Protein AF-A0A7C3QJZ4-F1 (afdb_monomer)

Foldseek 3Di:
DAEAEQEQLVDPVNVVCVVVVCVVCVPYHYDYDYDPPD

Radius of gyration: 10.21 Å; Cα contacts (8 Å, |Δi|>4): 48; chains: 1; bounding box: 27×18×20 Å

pLDDT: mean 95.73, std 5.93, range [69.81, 98.5]

Secondary structure (DSSP, 8-state):
-EEEEEESTTSHHHHHHHHHHHHH-TTEEEEEE-----

Sequence (38 aa):
MHTVMVTGGCGFIGSNFIRYFLEKRPDVSVVNFDCLTY

Nearest PDB structures (foldseek):
  3cfz-assembly1_A  TM=6.726E-01  e=3.163E-01  Methanocaldococcus jannaschii
  5f7v-assembly1_A  TM=6.315E-01  e=1.760E+00  Listeria monocytogenes EGD-e
  7tav-assembly1_A  TM=6.569E-01  e=2.342E+00  Listeria monocytogenes
  5mmh-assembly3_B-4  TM=5.691E-01  e=1.890E+00  Pseudomonas aeruginosa PAO1
  4kd5-assembly1_C  TM=6.335E-01  e=5.143E+00  Clostridioides difficile 630

Structure (mmCIF, N/CA/C/O backbone):
data_AF-A0A7C3QJZ4-F1
#
_entry.id   AF-A0A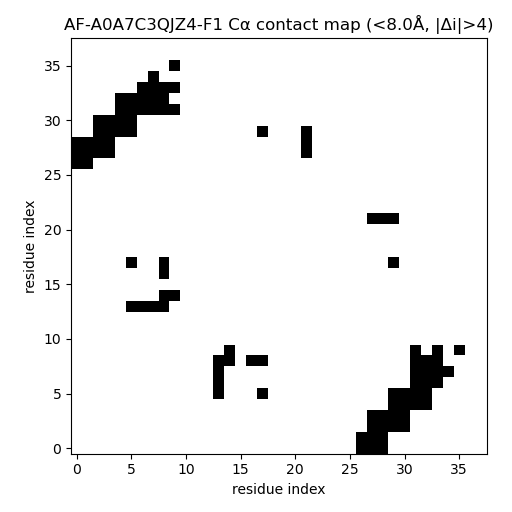7C3QJZ4-F1
#
loop_
_atom_site.group_PDB
_atom_site.id
_atom_site.type_symbol
_atom_site.label_atom_id
_atom_site.label_alt_id
_atom_site.label_comp_id
_atom_site.label_asym_id
_atom_site.label_entity_id
_atom_site.label_seq_id
_atom_site.pdbx_PDB_ins_code
_atom_site.Cartn_x
_atom_site.Cartn_y
_atom_site.Cartn_z
_atom_site.occupancy
_atom_site.B_iso_or_equiv
_atom_site.auth_seq_id
_atom_site.auth_comp_id
_atom_site.auth_asym_id
_atom_site.auth_atom_id
_atom_site.pdbx_PDB_model_num
ATOM 1 N N . MET A 1 1 ? -15.447 -4.649 10.446 1.00 74.19 1 MET A N 1
ATOM 2 C CA . MET A 1 1 ? -14.041 -4.438 10.046 1.00 74.19 1 MET A CA 1
ATOM 3 C C . MET A 1 1 ? -13.976 -4.639 8.544 1.00 74.19 1 MET A C 1
ATOM 5 O O . MET A 1 1 ? -14.372 -5.707 8.090 1.00 74.19 1 MET A O 1
ATOM 9 N N . HIS A 1 2 ? -13.619 -3.609 7.777 1.00 90.38 2 HIS A N 1
ATOM 10 C CA . HIS A 1 2 ? -13.596 -3.694 6.312 1.00 90.38 2 HIS A CA 1
ATOM 11 C C . HIS A 1 2 ? -12.173 -3.976 5.836 1.00 90.38 2 HIS A C 1
ATOM 13 O O . HIS A 1 2 ? -11.246 -3.260 6.208 1.00 90.38 2 HIS A O 1
ATOM 19 N N . THR A 1 3 ? -11.999 -5.015 5.022 1.00 97.06 3 THR A N 1
ATOM 20 C CA . THR A 1 3 ? -10.691 -5.388 4.475 1.00 97.06 3 THR A CA 1
ATOM 2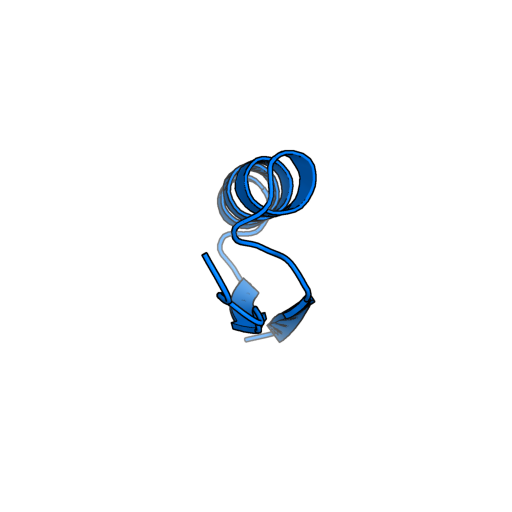1 C C . THR A 1 3 ? -10.587 -4.943 3.023 1.00 97.06 3 THR A C 1
ATOM 23 O O . THR A 1 3 ? -11.464 -5.247 2.218 1.00 97.06 3 THR A O 1
ATOM 26 N N . VAL A 1 4 ? -9.509 -4.234 2.690 1.00 97.38 4 VAL A N 1
ATOM 27 C CA . VAL A 1 4 ? -9.211 -3.743 1.341 1.00 97.38 4 VAL A CA 1
ATOM 28 C C . VAL A 1 4 ? -7.972 -4.453 0.814 1.00 97.38 4 VAL A C 1
ATOM 30 O O . VAL A 1 4 ? -6.922 -4.439 1.453 1.00 97.38 4 VAL A O 1
ATOM 33 N N . MET A 1 5 ? -8.090 -5.068 -0.360 1.00 97.94 5 M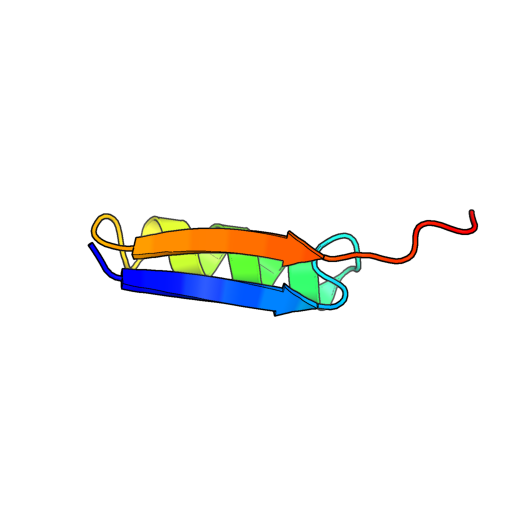ET A N 1
ATOM 34 C CA . MET A 1 5 ? -6.953 -5.645 -1.071 1.00 97.94 5 MET A CA 1
ATOM 35 C C . MET A 1 5 ? -6.324 -4.583 -1.974 1.00 97.94 5 MET A C 1
ATOM 37 O O . MET A 1 5 ? -7.021 -3.943 -2.758 1.00 97.94 5 MET A O 1
ATOM 41 N N . VAL A 1 6 ? -5.011 -4.408 -1.867 1.00 98.12 6 VAL A N 1
ATOM 42 C CA . VAL A 1 6 ? -4.229 -3.494 -2.704 1.00 98.12 6 VAL A CA 1
ATOM 43 C C . VAL A 1 6 ? -3.228 -4.315 -3.491 1.00 98.12 6 VAL A C 1
ATOM 45 O O . VAL A 1 6 ? -2.424 -5.025 -2.900 1.00 98.12 6 VAL A O 1
ATOM 48 N N . THR A 1 7 ? -3.267 -4.219 -4.815 1.00 98.12 7 THR A N 1
ATOM 49 C CA . THR A 1 7 ? -2.275 -4.854 -5.687 1.00 98.12 7 THR A CA 1
ATOM 50 C C . THR A 1 7 ? -1.151 -3.879 -6.026 1.00 98.12 7 THR A C 1
ATOM 52 O O . THR A 1 7 ? -1.436 -2.711 -6.292 1.00 98.12 7 THR A O 1
ATOM 55 N N . GLY A 1 8 ? 0.105 -4.330 -6.069 1.00 97.81 8 GLY A N 1
ATOM 56 C CA . GLY A 1 8 ? 1.236 -3.452 -6.414 1.00 97.81 8 GLY A CA 1
ATOM 57 C C . GLY A 1 8 ? 1.592 -2.442 -5.309 1.00 97.81 8 GLY A C 1
ATOM 58 O O . GLY A 1 8 ? 2.105 -1.352 -5.584 1.00 97.81 8 GLY A O 1
ATOM 59 N N . GLY A 1 9 ? 1.258 -2.756 -4.052 1.00 97.81 9 GLY A N 1
ATOM 60 C CA . GLY A 1 9 ? 1.436 -1.871 -2.902 1.00 97.81 9 GLY A CA 1
ATOM 61 C C . GLY A 1 9 ? 2.887 -1.649 -2.466 1.00 97.81 9 GLY A C 1
ATOM 62 O O . GLY A 1 9 ? 3.139 -0.758 -1.660 1.00 97.81 9 GLY A O 1
ATOM 63 N N . CYS A 1 10 ? 3.848 -2.409 -2.989 1.00 97.50 10 CYS A N 1
ATOM 64 C CA . CYS A 1 10 ? 5.280 -2.173 -2.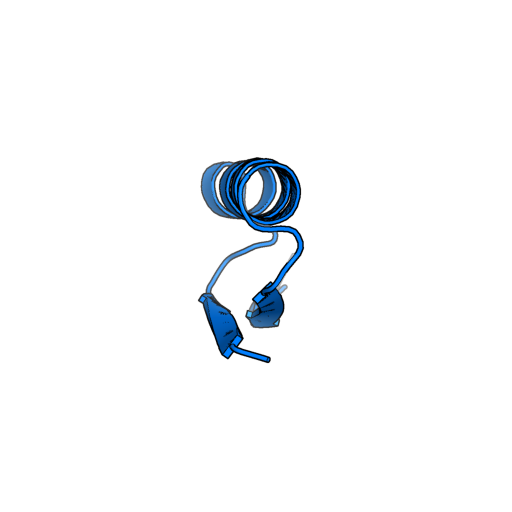795 1.00 97.50 10 CYS A CA 1
ATOM 65 C C . CYS A 1 10 ? 5.861 -1.198 -3.835 1.00 97.50 10 CYS A C 1
ATOM 67 O O . CYS A 1 10 ? 6.984 -0.728 -3.666 1.00 97.50 10 CYS A O 1
ATOM 69 N N . GLY A 1 11 ? 5.106 -0.843 -4.882 1.00 96.88 11 GLY A N 1
ATOM 70 C CA . GLY A 1 11 ? 5.493 0.192 -5.841 1.00 96.88 11 GLY A CA 1
ATOM 71 C C . GLY A 1 11 ? 5.458 1.612 -5.257 1.00 96.88 11 GLY A C 1
ATOM 72 O O . GLY A 1 11 ? 4.948 1.858 -4.161 1.00 96.88 11 GLY A O 1
ATOM 73 N N . PHE A 1 12 ? 5.958 2.592 -6.018 1.00 97.25 12 PHE A N 1
ATOM 74 C CA . PHE A 1 12 ? 6.014 3.998 -5.586 1.00 97.25 12 PHE A CA 1
ATOM 75 C C . PHE A 1 12 ? 4.639 4.560 -5.183 1.00 97.25 12 PHE A C 1
ATOM 77 O O . PHE A 1 12 ? 4.475 5.099 -4.089 1.00 97.25 12 PHE A O 1
ATOM 84 N N . ILE A 1 13 ? 3.632 4.395 -6.042 1.00 98.06 13 ILE A N 1
ATOM 85 C CA . ILE A 1 13 ? 2.276 4.896 -5.781 1.00 98.06 13 ILE A CA 1
ATOM 86 C C . ILE A 1 13 ? 1.585 4.033 -4.723 1.00 98.06 13 ILE A C 1
ATOM 88 O O . ILE A 1 13 ? 1.020 4.567 -3.770 1.00 98.06 13 ILE A O 1
ATOM 92 N N . GLY A 1 14 ? 1.668 2.708 -4.864 1.00 98.06 14 GLY A N 1
ATOM 93 C CA . GLY A 1 14 ? 1.007 1.759 -3.970 1.00 98.06 14 GLY A CA 1
ATOM 94 C C . GLY A 1 14 ? 1.429 1.929 -2.510 1.00 98.06 14 GLY A C 1
ATOM 95 O O . GLY A 1 14 ? 0.579 1.999 -1.624 1.00 98.06 14 GLY A O 1
ATOM 96 N N . SER A 1 15 ? 2.727 2.105 -2.260 1.00 97.81 15 SER A N 1
ATOM 97 C CA . SER A 1 15 ? 3.258 2.255 -0.900 1.00 97.81 15 SER A CA 1
ATOM 98 C C . SER A 1 15 ? 2.811 3.554 -0.229 1.00 97.81 15 SER A C 1
ATOM 100 O O . SER A 1 15 ? 2.468 3.553 0.955 1.00 97.81 15 SER A O 1
ATOM 102 N N . ASN A 1 16 ? 2.751 4.660 -0.977 1.00 98.50 16 ASN A N 1
ATOM 103 C CA . ASN A 1 16 ? 2.222 5.925 -0.467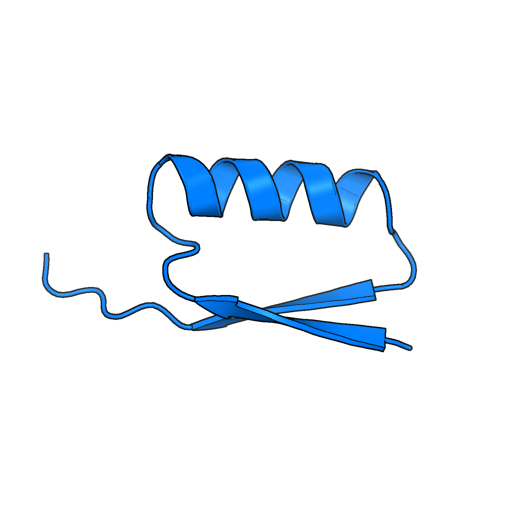 1.00 98.50 16 ASN A CA 1
ATOM 104 C C . ASN A 1 16 ? 0.707 5.860 -0.251 1.00 98.50 16 ASN A C 1
ATOM 106 O O . ASN A 1 16 ? 0.217 6.329 0.776 1.00 98.50 16 ASN A O 1
ATOM 110 N N . PHE A 1 17 ? -0.026 5.231 -1.173 1.00 98.31 17 PHE A N 1
ATOM 111 C CA . PHE A 1 17 ? -1.464 5.026 -1.042 1.00 98.31 17 PHE A CA 1
ATOM 112 C C . PHE A 1 17 ? -1.808 4.237 0.225 1.00 98.31 17 PHE A C 1
ATOM 114 O O . PHE A 1 17 ? -2.639 4.694 1.002 1.00 98.31 17 PHE A O 1
ATOM 121 N N . ILE A 1 18 ? -1.143 3.102 0.478 1.00 98.31 18 ILE A N 1
ATOM 122 C CA . ILE A 1 18 ? -1.400 2.270 1.665 1.00 98.31 18 ILE A CA 1
ATOM 123 C C . ILE A 1 18 ? -1.180 3.070 2.952 1.00 98.31 18 ILE A C 1
ATOM 125 O O . ILE A 1 18 ? -2.021 3.029 3.848 1.00 98.31 18 ILE A O 1
ATOM 129 N N . ARG A 1 19 ? -0.080 3.831 3.033 1.00 98.00 19 ARG A N 1
ATOM 130 C CA . ARG A 1 19 ? 0.228 4.677 4.198 1.00 98.00 19 ARG A CA 1
ATOM 131 C C . ARG A 1 19 ? -0.854 5.729 4.432 1.00 98.00 19 ARG A C 1
ATOM 133 O O . ARG A 1 19 ? -1.401 5.803 5.527 1.00 98.00 19 ARG A O 1
ATOM 140 N N . TYR A 1 20 ? -1.189 6.495 3.395 1.00 98.19 20 TYR A N 1
ATOM 141 C CA . TYR A 1 20 ? -2.229 7.521 3.461 1.00 98.19 20 TYR A CA 1
ATOM 142 C C . TYR A 1 20 ? -3.597 6.928 3.833 1.00 98.19 20 TYR A C 1
ATOM 144 O O . TYR A 1 20 ? -4.317 7.472 4.667 1.00 98.19 20 TYR A O 1
ATOM 152 N N . PHE A 1 21 ? -3.957 5.793 3.233 1.00 97.56 21 PHE A N 1
ATOM 153 C CA . PHE A 1 21 ? -5.256 5.162 3.427 1.00 97.56 21 PHE A CA 1
ATOM 154 C C . PHE A 1 21 ? -5.428 4.626 4.852 1.00 97.56 21 PHE A C 1
ATOM 156 O O . PHE A 1 21 ? -6.466 4.869 5.463 1.00 97.56 21 PHE A O 1
ATOM 163 N N . LEU A 1 22 ? -4.398 3.977 5.408 1.00 97.50 22 LEU A N 1
ATOM 164 C CA . LEU A 1 22 ? -4.400 3.511 6.799 1.00 97.50 22 LEU A CA 1
ATOM 165 C C . LEU A 1 22 ? -4.469 4.672 7.804 1.00 97.50 22 LEU A C 1
ATOM 167 O O . LEU A 1 22 ? -5.134 4.546 8.827 1.00 97.50 22 LEU A O 1
ATOM 171 N N . GLU A 1 23 ? -3.840 5.814 7.507 1.00 97.94 23 GLU A N 1
ATOM 172 C CA . GLU A 1 23 ? -3.931 7.012 8.354 1.00 97.94 23 GLU A CA 1
ATOM 173 C C . GLU A 1 23 ? -5.355 7.594 8.377 1.00 97.94 23 GLU A C 1
ATOM 175 O O . GLU A 1 23 ? -5.854 7.997 9.427 1.00 97.94 23 GLU A O 1
ATOM 180 N N . LYS A 1 24 ? -6.032 7.646 7.222 1.00 97.88 24 LYS A N 1
ATOM 181 C CA . LYS A 1 24 ? -7.378 8.238 7.112 1.00 97.88 24 LYS A CA 1
ATOM 182 C C . LYS A 1 24 ? -8.507 7.296 7.510 1.00 97.88 24 LYS A C 1
ATOM 184 O O . LYS A 1 24 ? -9.618 7.767 7.754 1.00 97.88 24 LYS A O 1
ATOM 189 N N . ARG A 1 25 ? -8.254 5.990 7.549 1.00 96.75 25 ARG A N 1
ATOM 190 C CA . ARG A 1 25 ? -9.258 4.957 7.815 1.00 96.75 25 ARG A CA 1
ATOM 191 C C . ARG A 1 25 ? -8.731 3.970 8.862 1.00 96.75 25 ARG A C 1
ATOM 193 O O . ARG A 1 25 ? -8.352 2.860 8.512 1.00 96.75 25 ARG A O 1
ATOM 200 N N . PRO A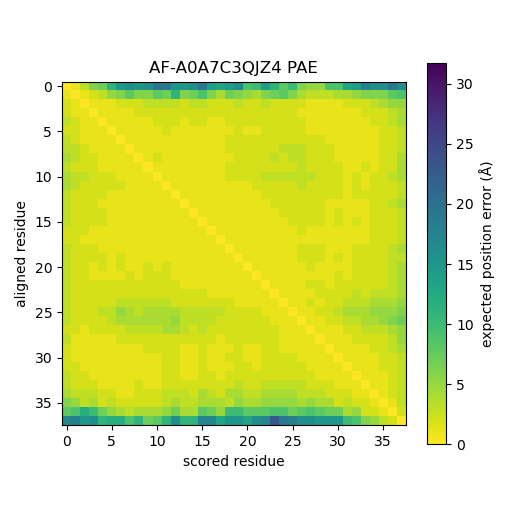 1 26 ? -8.717 4.329 10.156 1.00 94.44 26 PRO A N 1
ATOM 201 C CA . PRO A 1 26 ? -8.239 3.426 11.208 1.00 94.44 26 PRO A CA 1
ATOM 202 C C . PRO A 1 26 ? -9.139 2.189 11.406 1.00 94.44 26 PRO A C 1
ATOM 204 O O . PRO A 1 26 ? -8.750 1.240 12.078 1.00 94.44 26 PRO A O 1
ATOM 207 N N . ASP A 1 27 ? -10.347 2.190 10.832 1.00 96.62 27 ASP A N 1
ATOM 208 C CA . ASP A 1 27 ? -11.340 1.113 10.882 1.00 96.62 27 ASP A CA 1
ATOM 209 C C . ASP A 1 27 ? -11.145 0.018 9.814 1.00 96.62 27 ASP A C 1
ATOM 211 O O . ASP A 1 27 ? -11.868 -0.991 9.817 1.00 96.62 27 ASP A O 1
ATOM 215 N N . VAL A 1 28 ? -10.198 0.213 8.888 1.00 96.38 28 VAL A N 1
ATOM 216 C CA . VAL A 1 28 ? -9.956 -0.704 7.768 1.00 96.38 28 VAL A CA 1
ATOM 217 C C . VAL A 1 28 ? -8.654 -1.472 7.937 1.00 96.38 28 VAL A C 1
ATOM 219 O O . VAL A 1 28 ? -7.676 -0.995 8.505 1.00 96.38 28 VAL A O 1
ATOM 222 N N . SER A 1 29 ? -8.631 -2.682 7.396 1.00 97.56 29 SER A N 1
ATOM 223 C CA . SER A 1 29 ? -7.415 -3.481 7.275 1.00 97.56 29 SER A CA 1
ATOM 224 C C . SER A 1 29 ? -7.006 -3.552 5.813 1.00 97.56 29 SER A C 1
ATOM 226 O O . SER A 1 29 ? -7.851 -3.753 4.942 1.00 97.56 29 SER A O 1
ATOM 228 N N . VAL A 1 30 ? -5.714 -3.413 5.533 1.00 97.94 30 VAL A N 1
ATOM 229 C CA . VAL A 1 30 ? -5.176 -3.501 4.173 1.00 97.94 30 VAL A CA 1
ATOM 230 C C . VAL A 1 30 ? -4.418 -4.812 4.003 1.00 97.94 30 VAL A C 1
ATOM 232 O O . VAL A 1 30 ? -3.561 -5.144 4.816 1.00 97.94 30 VAL A O 1
ATOM 235 N N . VAL A 1 31 ? -4.713 -5.533 2.923 1.00 98.25 31 VAL A N 1
ATOM 236 C CA . VAL A 1 31 ? -3.929 -6.681 2.457 1.00 98.25 31 VAL A CA 1
ATOM 237 C C . VAL A 1 31 ? -3.221 -6.266 1.176 1.00 98.25 31 VAL A C 1
ATOM 239 O O . VAL A 1 31 ? -3.865 -6.061 0.150 1.00 98.25 31 VAL A O 1
ATOM 242 N N . ASN A 1 32 ? -1.900 -6.121 1.235 1.00 98.25 32 ASN A N 1
ATOM 243 C C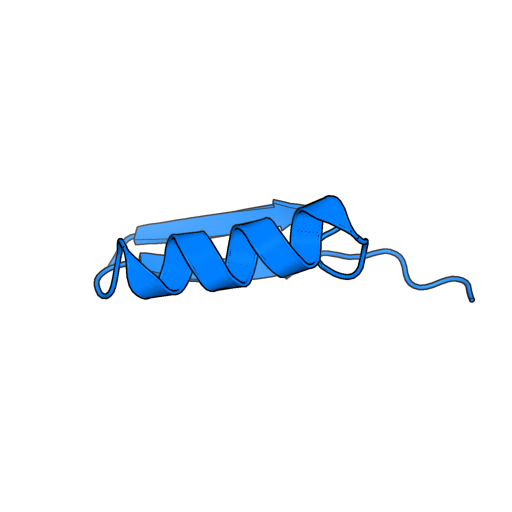A . ASN A 1 32 ? -1.086 -5.842 0.056 1.00 98.25 32 ASN A CA 1
ATOM 244 C C . ASN A 1 32 ? -0.722 -7.153 -0.659 1.00 98.25 32 ASN A C 1
ATOM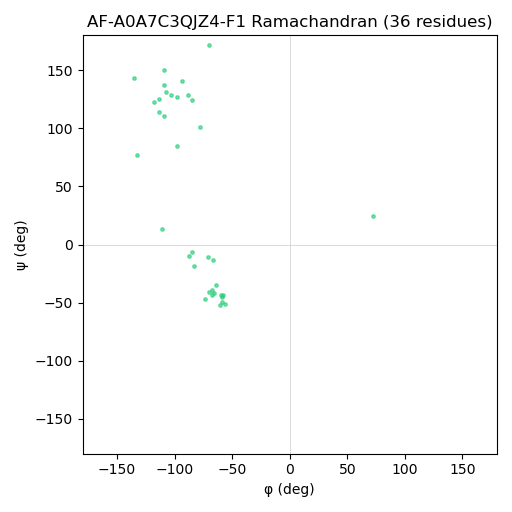 246 O O . ASN A 1 32 ? -0.125 -8.035 -0.044 1.00 98.25 32 ASN A O 1
ATOM 250 N N . PHE A 1 33 ? -1.048 -7.262 -1.944 1.00 97.94 33 PHE A N 1
ATOM 251 C CA . PHE A 1 33 ? -0.624 -8.343 -2.826 1.00 97.94 33 PHE A CA 1
ATOM 252 C C . PHE A 1 33 ? 0.306 -7.782 -3.902 1.00 97.94 33 PHE A C 1
ATOM 254 O O . PHE A 1 33 ? -0.103 -6.990 -4.749 1.00 97.94 33 PHE A O 1
ATOM 261 N N . ASP A 1 34 ? 1.568 -8.187 -3.884 1.00 97.81 34 ASP A N 1
ATOM 262 C CA . ASP A 1 34 ? 2.567 -7.668 -4.810 1.00 97.81 34 ASP A CA 1
ATOM 263 C C . ASP A 1 34 ? 3.415 -8.804 -5.385 1.00 97.81 34 ASP A C 1
ATOM 265 O O . ASP A 1 34 ? 3.714 -9.783 -4.698 1.00 97.81 34 ASP A O 1
ATOM 269 N N . CYS A 1 35 ? 3.780 -8.676 -6.658 1.00 96.06 35 CYS A N 1
ATOM 270 C CA . 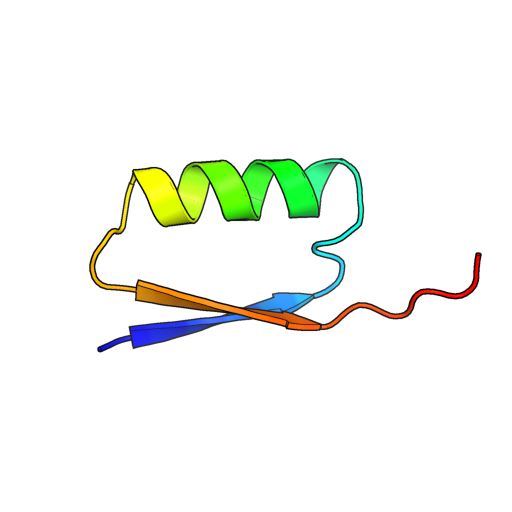CYS A 1 35 ? 4.643 -9.616 -7.354 1.00 96.06 35 CYS A CA 1
ATOM 271 C C . CYS A 1 35 ? 6.063 -9.048 -7.347 1.00 96.06 35 CYS A C 1
ATOM 273 O O . CYS A 1 35 ? 6.491 -8.368 -8.279 1.00 96.06 35 CYS A O 1
ATOM 275 N N . LEU A 1 36 ? 6.782 -9.301 -6.255 1.00 93.50 36 LEU A N 1
ATOM 276 C CA . LEU A 1 36 ? 8.153 -8.833 -6.086 1.00 93.50 36 LEU A CA 1
ATOM 277 C C . LEU A 1 36 ? 9.082 -9.738 -6.903 1.00 93.50 36 LEU A C 1
ATOM 279 O O . LEU A 1 36 ? 9.369 -10.863 -6.500 1.00 93.50 36 LEU A O 1
ATOM 283 N N . THR A 1 37 ? 9.501 -9.264 -8.075 1.00 89.88 37 THR A N 1
ATOM 284 C CA . THR A 1 37 ? 10.412 -9.985 -8.987 1.00 89.88 37 THR A CA 1
ATOM 285 C C . THR A 1 37 ? 11.791 -9.332 -9.091 1.00 89.88 37 THR A C 1
ATOM 287 O O . THR A 1 37 ? 12.523 -9.610 -10.041 1.00 89.88 37 THR A O 1
ATOM 290 N N . TYR A 1 38 ? 12.099 -8.405 -8.186 1.00 69.81 38 TYR A N 1
ATOM 291 C CA . TYR A 1 38 ? 13.350 -7.652 -8.155 1.00 69.81 38 TYR A CA 1
ATOM 292 C C . TYR A 1 38 ? 14.385 -8.283 -7.224 1.00 69.81 38 TYR A C 1
ATOM 294 O O . TYR A 1 38 ? 13.979 -8.946 -6.241 1.00 69.81 38 TYR A O 1
#

Solvent-accessible surface area (backbone atoms only — not comparable to full-atom values): 2377 Å² total; per-residue (Å²): 126,52,77,45,80,37,72,45,28,84,40,82,65,31,40,52,47,53,55,54,48,49,71,79,34,81,69,48,46,79,46,71,48,62,88,85,84,125

Mean predicted aligned error: 2.52 Å